Protein AF-I4EJB0-F1 (afdb_monomer_lite)

Organism: NCBI:txid1129897

Foldseek 3Di:
DCLPPVDPDPDDDDDPDDDDDDDDDSVNVVVVCVVDVVVVVVVVVVVVVVVVVVVVVVVVPPPPPPPD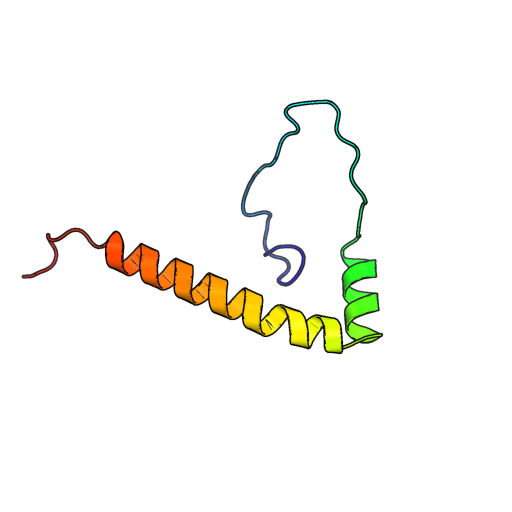

Secondary structure (DSSP, 8-state):
-TTTS-PPPSS----SS--------HHHHHHHHHH-THHHHHHHHHHHHHHHHHHHHHHHSS-TT---

InterPro domains:
  IPR000595 Cyclic nucleotide-binding domain [PS50042] (1-50)
  IPR014710 RmlC-like jelly roll fold [G3DSA:2.60.120.10] (1-62)
  IPR018490 Cyclic nucleotide-binding domain superfamily [SSF51206] (1-59)

Structure (mmCIF, N/CA/C/O backbone):
data_AF-I4EJB0-F1
#
_entry.id   AF-I4EJB0-F1
#
loop_
_atom_site.group_PDB
_atom_site.id
_atom_site.type_symbol
_atom_site.label_atom_id
_atom_site.label_alt_id
_atom_site.label_comp_id
_atom_site.label_asym_id
_atom_site.label_entity_id
_atom_site.label_seq_id
_atom_site.pdbx_PDB_ins_code
_atom_site.Cartn_x
_atom_site.Cartn_y
_atom_site.Cartn_z
_atom_site.occupancy
_atom_site.B_iso_or_equiv
_atom_site.auth_seq_id
_atom_site.auth_comp_id
_atom_site.auth_asym_id
_atom_site.auth_atom_id
_atom_site.pdbx_PDB_model_num
ATOM 1 N N . MET A 1 1 ? 4.843 -4.767 6.007 1.00 70.88 1 MET A N 1
ATOM 2 C CA . MET A 1 1 ? 3.859 -4.060 5.157 1.00 70.88 1 MET A CA 1
ATOM 3 C C . MET A 1 1 ? 2.826 -5.038 4.588 1.00 70.88 1 MET A C 1
ATOM 5 O O . MET A 1 1 ? 2.908 -5.408 3.421 1.00 70.88 1 MET A O 1
ATOM 9 N N . GLY A 1 2 ? 1.805 -5.416 5.365 1.00 80.94 2 GLY A N 1
ATOM 10 C CA . GLY A 1 2 ? 0.996 -6.613 5.073 1.00 80.94 2 GLY A CA 1
ATOM 11 C C . GLY A 1 2 ? 0.265 -6.727 3.728 1.00 80.94 2 GLY A C 1
ATOM 12 O O . GLY A 1 2 ? -0.144 -7.827 3.369 1.00 80.94 2 GLY A O 1
ATOM 13 N N . LEU A 1 3 ? 0.109 -5.643 2.960 1.00 88.56 3 LEU A N 1
ATOM 14 C CA . LEU A 1 3 ? -0.404 -5.712 1.584 1.00 88.56 3 LEU A CA 1
ATOM 15 C C . LEU A 1 3 ? 0.665 -6.170 0.570 1.00 88.56 3 LEU A C 1
ATOM 17 O O . LEU A 1 3 ? 0.337 -6.849 -0.401 1.00 88.56 3 LEU A O 1
ATOM 21 N N . ILE A 1 4 ? 1.926 -5.789 0.795 1.00 86.56 4 ILE A N 1
ATOM 22 C CA . ILE A 1 4 ? 3.050 -6.009 -0.126 1.00 86.56 4 ILE A CA 1
ATOM 23 C C . ILE A 1 4 ? 3.859 -7.251 0.267 1.00 86.56 4 ILE A C 1
ATOM 25 O O . ILE A 1 4 ? 4.161 -8.072 -0.597 1.00 86.56 4 ILE A O 1
ATOM 29 N N . ASP A 1 5 ? 4.200 -7.391 1.552 1.00 87.69 5 ASP A N 1
ATOM 30 C CA . ASP A 1 5 ? 5.171 -8.379 2.058 1.00 87.69 5 ASP A CA 1
ATOM 31 C C . ASP A 1 5 ? 4.563 -9.469 2.953 1.00 87.69 5 ASP A C 1
ATOM 33 O O . ASP A 1 5 ? 5.292 -10.243 3.565 1.00 87.69 5 ASP A O 1
ATOM 37 N N . ASP A 1 6 ? 3.236 -9.524 3.050 1.00 88.62 6 ASP A N 1
ATOM 38 C CA . ASP A 1 6 ? 2.486 -10.507 3.843 1.00 88.62 6 ASP A CA 1
ATOM 39 C C . ASP A 1 6 ? 2.769 -10.491 5.356 1.00 88.62 6 ASP A C 1
ATOM 41 O O . ASP A 1 6 ? 2.268 -11.349 6.086 1.00 88.62 6 ASP A O 1
ATOM 45 N N . ALA A 1 7 ? 3.494 -9.491 5.863 1.00 90.94 7 ALA A N 1
ATOM 46 C CA . ALA A 1 7 ? 3.693 -9.321 7.295 1.00 90.94 7 ALA A CA 1
ATOM 47 C C . ALA A 1 7 ? 2.380 -8.921 8.008 1.00 90.94 7 ALA A C 1
ATOM 49 O O . ALA A 1 7 ? 1.495 -8.303 7.406 1.00 90.94 7 ALA A O 1
ATOM 50 N N . PRO A 1 8 ? 2.244 -9.188 9.319 1.00 92.19 8 PRO A N 1
ATOM 51 C CA . PRO A 1 8 ? 1.128 -8.674 10.111 1.00 92.19 8 PRO A CA 1
ATOM 52 C C . PRO A 1 8 ? 0.97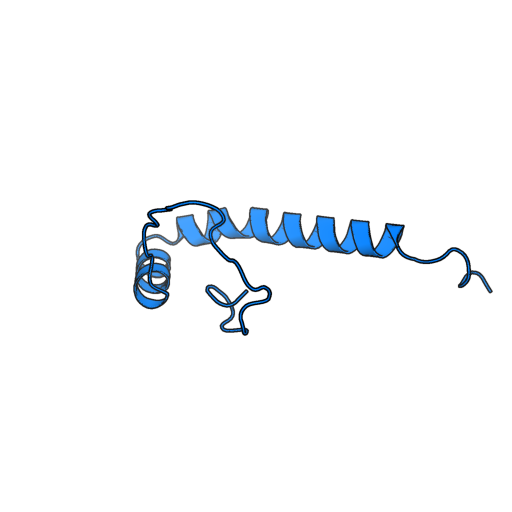7 -7.145 10.018 1.00 92.19 8 PRO A C 1
ATOM 54 O O . PRO A 1 8 ? 1.928 -6.416 9.714 1.00 92.19 8 PRO A O 1
ATOM 57 N N . ARG A 1 9 ? -0.231 -6.632 10.306 1.00 91.12 9 ARG A N 1
ATOM 58 C CA . ARG A 1 9 ? -0.456 -5.179 10.395 1.00 91.12 9 ARG A CA 1
ATOM 59 C C . ARG A 1 9 ? 0.467 -4.588 11.460 1.00 91.12 9 ARG A C 1
ATOM 61 O O . ARG A 1 9 ? 0.464 -5.044 12.596 1.00 91.12 9 ARG A O 1
ATOM 68 N N . SER A 1 10 ? 1.215 -3.550 11.093 1.00 91.00 10 SER A N 1
ATOM 69 C CA . SER A 1 10 ? 2.154 -2.873 11.997 1.00 91.00 10 SER A CA 1
ATOM 70 C C . SER A 1 10 ? 1.469 -1.955 13.010 1.00 91.00 10 SER A C 1
ATOM 72 O O . SER A 1 10 ? 2.115 -1.487 13.940 1.00 91.00 10 SER A O 1
ATOM 74 N N . ALA A 1 11 ? 0.184 -1.653 12.812 1.00 92.19 11 ALA A N 1
ATOM 75 C CA . ALA A 1 11 ? -0.587 -0.767 13.669 1.00 92.19 11 ALA A CA 1
ATOM 76 C C . ALA A 1 11 ? -2.084 -1.100 13.624 1.00 92.19 11 ALA A C 1
ATOM 78 O O . ALA A 1 11 ? -2.597 -1.663 12.648 1.00 92.19 11 ALA A O 1
ATOM 79 N N . THR A 1 12 ? -2.783 -0.678 14.673 1.00 94.50 12 THR A N 1
ATOM 80 C CA . THR A 1 12 ? -4.245 -0.658 14.743 1.00 94.50 12 THR A CA 1
ATOM 81 C C . THR A 1 12 ? -4.741 0.731 14.359 1.00 94.50 12 THR A C 1
ATOM 83 O O . THR A 1 12 ? -4.186 1.733 14.799 1.00 94.50 12 THR A O 1
ATOM 86 N N . VAL A 1 13 ? -5.793 0.790 13.545 1.00 94.75 13 VAL A N 1
ATOM 87 C CA . VAL A 1 13 ? -6.447 2.037 13.125 1.00 94.75 13 VAL A CA 1
ATOM 88 C C . VAL A 1 13 ? -7.921 1.939 13.500 1.00 94.75 13 VAL A C 1
ATOM 90 O O . VAL A 1 13 ? -8.534 0.893 13.281 1.00 94.75 13 VAL A O 1
ATOM 93 N N . VAL A 1 14 ? -8.470 3.010 14.073 1.00 97.12 14 VAL A N 1
ATOM 94 C CA . VAL A 1 14 ? -9.871 3.120 14.505 1.00 97.12 14 VAL A CA 1
ATOM 95 C C . VAL A 1 14 ? -10.438 4.432 13.965 1.00 97.12 14 VAL A C 1
ATOM 97 O O . VAL A 1 14 ? -9.745 5.449 13.973 1.00 97.12 14 VAL A O 1
ATOM 100 N N . ALA A 1 15 ? -11.679 4.415 13.479 1.00 98.25 15 ALA A N 1
ATOM 101 C CA . ALA A 1 15 ? -12.359 5.623 13.022 1.00 98.25 15 ALA A CA 1
ATOM 102 C C . ALA A 1 15 ? -12.775 6.492 14.221 1.00 98.25 15 ALA A C 1
ATOM 104 O O . ALA A 1 15 ? -13.345 5.988 15.186 1.00 98.25 15 ALA A O 1
ATOM 105 N N . ILE A 1 16 ? -12.504 7.796 14.148 1.00 98.31 16 ILE A N 1
ATOM 106 C CA . ILE A 1 16 ? -12.885 8.771 15.189 1.00 98.31 16 ILE A CA 1
ATOM 107 C C . ILE A 1 16 ? -14.268 9.394 14.945 1.00 98.31 16 ILE A C 1
ATOM 109 O O . ILE A 1 16 ? -14.855 9.984 15.846 1.00 98.31 16 ILE A O 1
ATOM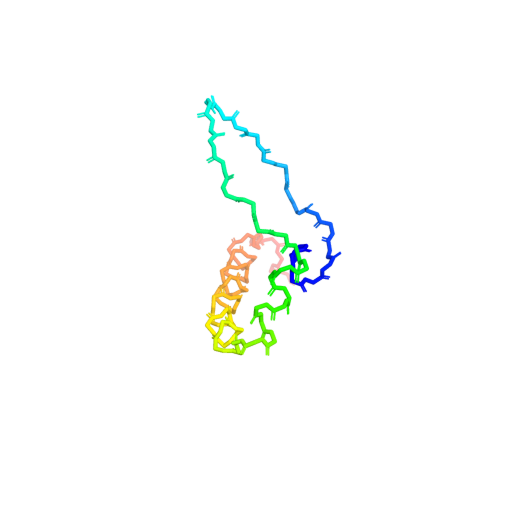 113 N N . VAL A 1 17 ? -14.786 9.252 13.725 1.00 98.25 17 VAL A N 1
ATOM 114 C CA . VAL A 1 17 ? -16.091 9.731 13.251 1.00 98.25 17 VAL A CA 1
ATOM 115 C C . VAL A 1 17 ? -16.649 8.721 12.239 1.00 98.25 17 VAL A C 1
ATOM 117 O O . VAL A 1 17 ? -15.870 7.908 11.724 1.00 98.25 17 VAL A O 1
ATOM 120 N N . PRO A 1 18 ? -17.958 8.745 11.912 1.00 98.31 18 PRO A N 1
ATOM 121 C CA . PRO A 1 18 ? -18.495 7.940 10.815 1.00 98.31 18 PRO A CA 1
ATOM 122 C C . PRO A 1 18 ? -17.669 8.140 9.541 1.00 98.31 18 PRO A C 1
ATOM 124 O O . PRO A 1 18 ? -17.446 9.269 9.113 1.00 98.31 18 PRO A O 1
ATOM 127 N N . THR A 1 19 ? -17.155 7.043 8.987 1.00 98.06 19 THR A N 1
ATOM 128 C CA . THR A 1 19 ? -16.194 7.060 7.880 1.00 98.06 19 THR A CA 1
ATOM 129 C C . THR A 1 19 ? -16.535 5.940 6.912 1.00 98.06 19 THR A C 1
ATOM 131 O O . THR A 1 19 ? -16.684 4.790 7.326 1.00 98.06 19 THR A O 1
ATOM 134 N N . GLU A 1 20 ? -16.623 6.268 5.628 1.00 98.12 20 GLU A N 1
ATOM 135 C CA . GLU A 1 20 ? -16.741 5.293 4.548 1.00 98.12 20 GLU A CA 1
ATOM 136 C C . GLU A 1 20 ? -15.373 5.097 3.890 1.00 98.12 20 GLU A C 1
ATOM 138 O O . GLU A 1 20 ? -14.662 6.062 3.609 1.00 98.12 20 GLU A O 1
ATOM 143 N N . CYS A 1 21 ? -14.996 3.841 3.647 1.00 97.19 21 CYS A N 1
ATOM 144 C CA . CYS A 1 21 ? -13.710 3.485 3.055 1.00 97.19 21 CYS A CA 1
ATOM 145 C C . CYS A 1 21 ? -13.920 2.648 1.795 1.00 97.19 21 CYS A C 1
ATOM 147 O O . CYS A 1 21 ? -14.687 1.684 1.806 1.00 97.19 21 CYS A O 1
ATOM 149 N N . ALA A 1 22 ? -13.164 2.950 0.740 1.00 97.00 22 ALA A N 1
ATOM 150 C CA . ALA A 1 22 ? -13.020 2.037 -0.385 1.00 97.00 22 ALA A CA 1
ATOM 151 C C . ALA A 1 22 ? -12.152 0.839 0.031 1.00 97.00 22 ALA A C 1
ATOM 153 O O . ALA A 1 22 ? -11.064 1.008 0.588 1.00 97.00 22 ALA A O 1
ATOM 154 N N . LEU A 1 23 ? -12.629 -0.376 -0.242 1.00 95.06 23 LEU A N 1
ATOM 155 C CA . LEU A 1 23 ? -11.886 -1.602 0.022 1.00 95.06 23 LEU A CA 1
ATOM 156 C C . LEU A 1 23 ? -11.137 -2.033 -1.239 1.00 95.06 23 LEU A C 1
ATOM 158 O O . LEU A 1 23 ? -11.757 -2.377 -2.240 1.00 95.06 23 LEU A O 1
ATOM 162 N N . LEU A 1 24 ? -9.809 -2.091 -1.153 1.00 93.38 24 LEU A N 1
ATOM 163 C CA . LEU A 1 24 ? -8.976 -2.789 -2.125 1.00 93.38 24 LEU A CA 1
ATOM 164 C C . LEU A 1 24 ? -8.475 -4.084 -1.491 1.00 93.38 24 LEU A C 1
ATOM 166 O O . LEU A 1 24 ? -7.717 -4.057 -0.517 1.00 93.38 24 LEU A O 1
ATOM 170 N N . SER A 1 25 ? -8.910 -5.227 -2.020 1.00 93.69 25 SER A N 1
ATOM 171 C CA . SER A 1 25 ? -8.435 -6.511 -1.518 1.00 93.69 25 SER A CA 1
ATOM 172 C C . SER A 1 25 ? -6.980 -6.746 -1.928 1.00 93.69 25 SER A C 1
ATOM 174 O O . SER A 1 25 ? -6.499 -6.260 -2.953 1.00 93.69 25 SER A O 1
ATOM 176 N N . LYS A 1 26 ? -6.266 -7.562 -1.151 1.00 92.25 26 LYS A N 1
ATOM 177 C CA . LYS A 1 26 ? -4.900 -7.979 -1.492 1.00 92.25 26 LYS A CA 1
ATOM 178 C C . LYS A 1 26 ? -4.834 -8.724 -2.827 1.00 92.25 26 LYS A C 1
ATOM 180 O O . LYS A 1 26 ? -3.837 -8.623 -3.538 1.00 92.25 26 LYS A O 1
ATOM 185 N N . TRP A 1 27 ? -5.873 -9.488 -3.159 1.00 93.81 27 TRP A N 1
ATOM 186 C CA . TRP A 1 27 ? -5.901 -10.268 -4.393 1.00 93.81 27 TRP A CA 1
ATOM 187 C C . TRP A 1 27 ? -6.069 -9.362 -5.612 1.00 93.81 27 TRP A C 1
ATOM 189 O O . TRP A 1 27 ? -5.329 -9.521 -6.582 1.00 93.81 27 TRP A O 1
ATOM 199 N N . ASP A 1 28 ? -6.950 -8.366 -5.509 1.00 95.56 28 ASP A N 1
ATOM 200 C CA . ASP A 1 28 ? -7.154 -7.356 -6.549 1.00 95.56 28 ASP A CA 1
ATOM 201 C C . ASP A 1 28 ? -5.903 -6.499 -6.724 1.00 95.56 28 ASP A C 1
ATOM 203 O O . ASP A 1 28 ? -5.411 -6.363 -7.837 1.00 95.56 28 ASP A O 1
ATOM 207 N N . PHE A 1 29 ? -5.290 -6.036 -5.631 1.00 94.25 29 PHE A N 1
ATOM 208 C CA . PHE A 1 29 ? -4.029 -5.296 -5.700 1.00 94.25 29 PHE A CA 1
ATOM 209 C C . PHE A 1 29 ? -2.929 -6.084 -6.428 1.00 94.25 29 PHE A C 1
ATOM 211 O O . PHE A 1 29 ? -2.261 -5.567 -7.320 1.00 94.25 29 PHE A O 1
ATOM 218 N N . ARG A 1 30 ? -2.756 -7.372 -6.098 1.00 93.12 30 ARG A N 1
ATOM 219 C CA . ARG A 1 30 ? -1.764 -8.229 -6.768 1.00 93.12 30 ARG A CA 1
ATOM 220 C C . ARG A 1 30 ? -2.122 -8.522 -8.222 1.00 93.12 30 ARG A C 1
ATOM 222 O O . ARG A 1 30 ? -1.217 -8.773 -9.014 1.00 93.12 30 ARG A O 1
ATOM 229 N N . LYS A 1 31 ? -3.412 -8.578 -8.558 1.00 95.81 31 LYS A N 1
ATOM 230 C CA . LYS A 1 31 ? -3.878 -8.734 -9.937 1.00 95.81 31 LYS A CA 1
ATOM 231 C C . LYS A 1 31 ? -3.517 -7.491 -10.747 1.00 95.81 31 LYS A C 1
ATOM 233 O O . LYS A 1 31 ? -2.903 -7.650 -11.796 1.00 95.81 31 LYS A O 1
ATOM 238 N N . GLU A 1 32 ? -3.800 -6.303 -10.222 1.00 96.31 32 GLU A N 1
ATOM 239 C CA . GLU A 1 32 ? -3.481 -5.044 -10.896 1.00 96.31 32 GLU A CA 1
ATOM 240 C C . GLU A 1 32 ? -1.974 -4.837 -11.045 1.00 96.31 32 GLU A C 1
ATOM 242 O O . GLU A 1 32 ? -1.531 -4.526 -12.137 1.00 96.31 32 GLU A O 1
ATOM 247 N N . LEU A 1 33 ? -1.152 -5.165 -10.041 1.00 94.94 33 LEU A N 1
ATOM 248 C CA . LEU A 1 33 ? 0.315 -5.115 -10.186 1.00 94.94 33 LEU A CA 1
ATOM 249 C C . LEU A 1 33 ? 0.863 -5.991 -11.325 1.00 94.94 33 LEU A C 1
ATOM 251 O O . LEU A 1 33 ? 1.921 -5.702 -11.875 1.00 94.94 33 LEU A O 1
ATOM 255 N N . ARG A 1 34 ? 0.191 -7.107 -11.641 1.00 95.19 34 ARG A N 1
ATOM 256 C CA . ARG A 1 34 ? 0.569 -7.965 -12.777 1.00 95.19 34 ARG A CA 1
ATOM 257 C C . ARG A 1 34 ? 0.028 -7.439 -14.100 1.00 95.19 34 ARG A C 1
ATOM 259 O O . ARG A 1 34 ? 0.619 -7.726 -15.135 1.00 95.19 34 ARG A O 1
ATOM 266 N N . HIS A 1 35 ? -1.114 -6.762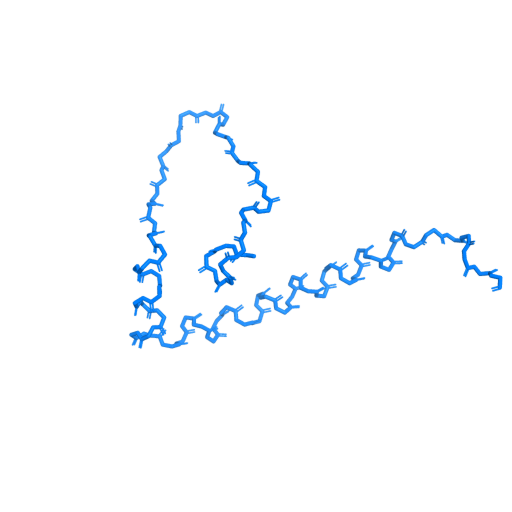 -14.063 1.00 98.06 35 HIS A N 1
ATOM 267 C CA . HIS A 1 35 ? -1.752 -6.192 -15.240 1.00 98.06 35 HIS A CA 1
ATOM 268 C C . HIS A 1 35 ? -1.043 -4.914 -15.700 1.00 98.06 35 HIS A C 1
ATOM 270 O O . HIS A 1 35 ? -0.785 -4.767 -16.891 1.00 98.06 35 HIS A O 1
ATOM 276 N N . ASP A 1 36 ? -0.684 -4.058 -14.746 1.00 97.88 36 ASP A N 1
ATOM 277 C CA . ASP A 1 36 ? 0.010 -2.792 -14.931 1.00 97.88 36 ASP A CA 1
ATOM 278 C C . ASP A 1 36 ? 1.243 -2.715 -14.002 1.00 97.88 36 ASP A C 1
ATOM 280 O O . ASP A 1 36 ? 1.148 -2.328 -12.828 1.00 97.88 36 ASP A O 1
ATOM 284 N N . PRO A 1 37 ? 2.426 -3.113 -14.505 1.00 96.88 37 PRO A N 1
ATOM 285 C CA . PRO A 1 37 ? 3.672 -3.063 -13.745 1.00 96.88 37 PRO A CA 1
ATOM 286 C C . PRO A 1 37 ? 4.139 -1.647 -13.380 1.00 96.88 37 PRO A C 1
ATOM 288 O O . PRO A 1 37 ? 4.949 -1.512 -12.457 1.00 96.88 37 PRO A O 1
ATOM 291 N N . ASP A 1 38 ? 3.640 -0.596 -14.039 1.00 97.81 38 ASP A N 1
ATOM 292 C CA . ASP A 1 38 ? 4.043 0.783 -13.736 1.00 97.81 38 ASP A CA 1
ATOM 293 C C . ASP A 1 38 ? 3.598 1.190 -12.326 1.00 97.81 38 ASP A C 1
ATOM 295 O O . ASP A 1 38 ? 4.279 1.969 -11.656 1.00 97.81 38 ASP A O 1
ATOM 299 N N . ILE A 1 39 ? 2.533 0.5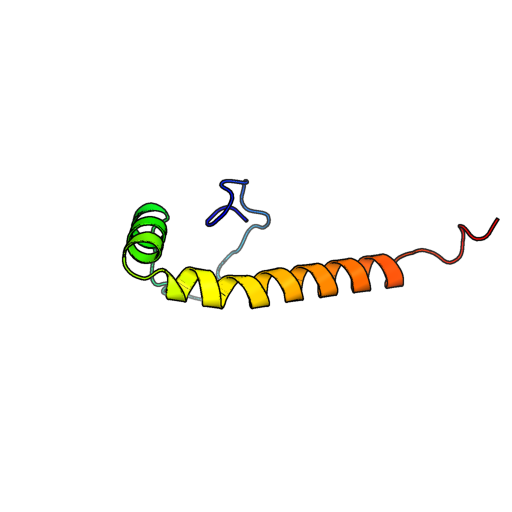68 -11.803 1.00 95.25 39 ILE A N 1
ATOM 300 C CA . ILE A 1 39 ? 2.119 0.697 -10.400 1.00 95.25 39 ILE A CA 1
ATOM 301 C C . ILE A 1 39 ? 3.258 0.274 -9.462 1.00 95.25 39 ILE A C 1
ATOM 303 O O . ILE A 1 39 ? 3.554 0.960 -8.481 1.00 95.25 39 ILE A O 1
ATOM 307 N N . ALA A 1 40 ? 3.925 -0.849 -9.751 1.00 94.12 40 ALA A N 1
ATOM 308 C CA . ALA A 1 40 ? 5.046 -1.321 -8.943 1.00 94.12 40 ALA A CA 1
ATOM 309 C C . ALA A 1 40 ? 6.234 -0.357 -9.041 1.00 94.12 40 ALA A C 1
ATOM 311 O O . ALA A 1 40 ? 6.827 -0.006 -8.020 1.00 94.12 40 ALA A O 1
ATOM 312 N N . LEU A 1 41 ? 6.547 0.104 -10.257 1.00 97.12 41 LEU A N 1
ATOM 313 C CA . LEU A 1 41 ? 7.627 1.059 -10.501 1.00 97.12 41 LEU A CA 1
ATOM 314 C C . LEU A 1 41 ? 7.395 2.384 -9.764 1.00 97.12 41 LEU A C 1
ATOM 316 O O . LEU A 1 41 ? 8.337 2.930 -9.192 1.00 97.12 41 LEU A O 1
ATOM 320 N N . ALA A 1 42 ? 6.148 2.854 -9.695 1.00 96.38 42 ALA A N 1
ATOM 321 C CA . ALA A 1 42 ? 5.768 4.047 -8.944 1.00 96.38 42 ALA A CA 1
ATOM 322 C C . ALA A 1 42 ? 5.864 3.860 -7.417 1.00 96.38 42 ALA A C 1
ATOM 324 O O . ALA A 1 42 ? 6.155 4.814 -6.694 1.00 96.38 42 ALA A O 1
ATOM 325 N N . LEU A 1 43 ? 5.664 2.640 -6.904 1.00 94.25 43 LEU A N 1
ATOM 326 C CA . LEU A 1 43 ? 5.766 2.343 -5.469 1.00 94.25 43 LEU A CA 1
ATOM 327 C C . LEU A 1 43 ? 7.214 2.288 -4.962 1.00 94.25 43 LEU A C 1
ATOM 329 O O . LEU A 1 43 ? 7.476 2.694 -3.829 1.00 94.25 43 LEU A O 1
ATOM 333 N N . LEU A 1 44 ? 8.160 1.804 -5.774 1.00 95.38 44 LEU A N 1
ATOM 334 C CA . LEU A 1 44 ? 9.573 1.659 -5.390 1.00 95.38 44 LEU A CA 1
ATOM 335 C C . LEU A 1 44 ? 10.208 2.934 -4.790 1.00 95.38 44 LEU A C 1
ATOM 337 O O . LEU A 1 44 ? 10.792 2.833 -3.706 1.00 95.38 44 LEU A O 1
ATOM 341 N N . PRO A 1 45 ? 10.113 4.128 -5.413 1.00 97.06 45 PRO A N 1
ATOM 342 C CA . PRO A 1 45 ? 10.706 5.339 -4.849 1.00 97.06 45 PRO A CA 1
ATOM 343 C C . PRO A 1 45 ? 10.073 5.741 -3.510 1.00 97.06 45 PRO A C 1
ATOM 345 O O . PRO A 1 45 ? 10.807 6.141 -2.607 1.00 97.06 45 PRO A O 1
ATOM 348 N N . VAL A 1 46 ? 8.758 5.550 -3.340 1.00 95.38 46 VAL A N 1
ATOM 349 C CA . VAL A 1 46 ? 8.039 5.840 -2.084 1.00 95.38 46 VAL A CA 1
ATOM 350 C C . VAL A 1 46 ? 8.521 4.934 -0.951 1.00 95.38 46 VAL A C 1
ATOM 352 O O . VAL A 1 46 ? 8.733 5.387 0.173 1.00 95.38 46 VAL A O 1
ATOM 355 N N . LEU A 1 47 ? 8.718 3.643 -1.228 1.00 93.81 47 LEU A N 1
ATOM 356 C CA . LEU A 1 47 ? 9.260 2.706 -0.241 1.00 93.81 47 LEU A CA 1
ATOM 357 C C . LEU A 1 47 ? 10.693 3.073 0.155 1.00 93.81 47 LEU A C 1
ATOM 359 O O . LEU A 1 47 ? 11.029 3.047 1.336 1.00 93.81 47 LEU A O 1
ATOM 363 N N . ASN A 1 48 ? 11.519 3.452 -0.820 1.00 96.56 48 ASN A N 1
ATOM 364 C CA . ASN A 1 48 ? 12.904 3.845 -0.585 1.00 96.56 48 ASN A CA 1
ATOM 365 C C . ASN A 1 48 ? 13.007 5.145 0.237 1.00 96.56 48 ASN A C 1
ATOM 367 O O . ASN A 1 48 ? 13.870 5.275 1.101 1.00 96.56 48 ASN A O 1
ATOM 371 N N . GLU A 1 49 ? 12.105 6.101 0.013 1.00 96.94 49 GLU A N 1
ATOM 372 C CA . GLU A 1 49 ? 12.009 7.311 0.836 1.00 96.94 49 GLU A CA 1
ATOM 373 C C . GLU A 1 49 ? 11.662 6.991 2.290 1.00 96.94 49 GLU A C 1
ATOM 375 O O . GLU A 1 49 ? 12.368 7.435 3.193 1.00 96.94 49 GLU A O 1
ATOM 380 N N . ARG A 1 50 ? 10.675 6.119 2.525 1.00 93.31 50 ARG A N 1
ATOM 381 C CA . ARG A 1 50 ? 10.326 5.674 3.883 1.00 93.31 50 ARG A CA 1
ATOM 382 C C . ARG A 1 50 ? 11.489 4.988 4.599 1.00 93.31 50 ARG A C 1
ATOM 384 O O . ARG A 1 50 ? 11.630 5.146 5.806 1.00 93.31 50 ARG A O 1
ATOM 391 N N . ILE A 1 51 ? 12.325 4.234 3.882 1.00 94.06 51 ILE A N 1
ATOM 392 C CA . ILE A 1 51 ? 13.540 3.637 4.461 1.00 94.06 51 ILE A CA 1
ATOM 393 C C . ILE A 1 51 ? 14.508 4.736 4.911 1.00 94.06 51 ILE A C 1
ATOM 395 O O . ILE A 1 51 ? 14.928 4.725 6.066 1.00 94.06 51 ILE A O 1
ATOM 399 N N . ARG A 1 52 ? 14.795 5.725 4.055 1.00 95.75 52 ARG A N 1
ATOM 400 C CA . ARG A 1 52 ? 15.676 6.853 4.409 1.00 95.75 52 ARG A CA 1
ATOM 401 C C . ARG A 1 52 ? 15.157 7.652 5.605 1.00 95.75 52 ARG A C 1
ATOM 403 O O . ARG A 1 52 ? 15.939 8.042 6.465 1.00 95.75 52 ARG A O 1
ATOM 410 N N . GLU A 1 53 ? 13.847 7.879 5.690 1.00 95.50 53 GLU A N 1
ATOM 411 C CA . GLU A 1 53 ? 13.226 8.537 6.847 1.00 95.50 53 GLU A CA 1
ATOM 412 C C . GLU A 1 53 ? 13.428 7.736 8.140 1.00 95.50 53 GLU A C 1
ATOM 414 O O . GLU A 1 53 ? 13.721 8.307 9.193 1.00 95.50 53 GLU A O 1
ATOM 419 N N . LEU A 1 54 ? 13.288 6.408 8.077 1.00 92.38 54 LEU A N 1
ATOM 420 C CA . LEU A 1 54 ? 13.520 5.528 9.222 1.00 92.38 54 LEU A CA 1
ATOM 421 C C . LEU A 1 54 ? 14.992 5.535 9.655 1.00 92.38 54 LEU A C 1
ATOM 423 O O . LEU A 1 54 ? 15.267 5.640 10.849 1.00 92.38 54 LEU A O 1
ATOM 427 N N . GLU A 1 55 ? 15.930 5.480 8.709 1.00 94.50 55 GLU A N 1
ATOM 428 C CA . GLU A 1 55 ? 17.371 5.580 8.978 1.00 94.50 55 GLU A CA 1
ATOM 429 C C . GLU A 1 55 ? 17.746 6.930 9.608 1.00 94.50 55 GLU A C 1
ATOM 431 O O . GLU A 1 55 ? 18.503 6.983 10.585 1.00 94.50 55 GLU A O 1
ATOM 436 N N . ALA A 1 56 ? 17.174 8.025 9.097 1.00 93.75 56 ALA A N 1
ATOM 437 C CA . ALA A 1 56 ? 17.380 9.360 9.645 1.00 93.75 56 ALA A CA 1
ATOM 438 C C . ALA A 1 56 ? 16.898 9.437 11.099 1.00 93.75 56 ALA A C 1
ATOM 440 O O . ALA A 1 56 ? 17.642 9.887 11.969 1.00 93.75 56 ALA A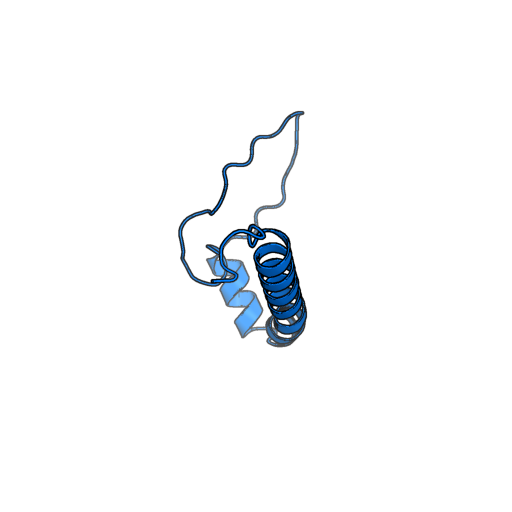 O 1
ATOM 441 N N . ARG A 1 57 ? 15.694 8.927 11.391 1.00 92.75 57 ARG A N 1
ATOM 442 C CA . ARG A 1 57 ? 15.148 8.875 12.757 1.00 92.75 57 ARG A CA 1
ATOM 443 C C . ARG A 1 57 ? 16.022 8.054 13.698 1.00 92.75 57 ARG A C 1
ATOM 445 O O . ARG A 1 57 ? 16.305 8.510 14.798 1.00 92.75 57 ARG A O 1
ATOM 452 N N . LEU A 1 58 ? 16.502 6.894 13.254 1.00 91.56 58 LEU A N 1
ATOM 453 C CA . LEU A 1 58 ? 17.385 6.047 14.058 1.00 91.56 58 LEU A CA 1
ATOM 454 C C . LEU A 1 58 ? 18.710 6.749 14.397 1.00 91.56 58 LEU A C 1
ATOM 456 O O . LEU A 1 58 ? 19.240 6.590 15.493 1.00 91.56 58 LEU A O 1
ATOM 460 N N . THR A 1 59 ? 19.232 7.551 13.467 1.00 86.75 59 THR A N 1
ATOM 461 C CA . THR A 1 59 ? 20.457 8.335 13.678 1.00 86.75 59 THR A CA 1
ATOM 462 C C . THR A 1 59 ? 20.232 9.501 14.647 1.00 86.75 59 THR A C 1
ATOM 464 O O . THR A 1 59 ? 21.128 9.815 15.428 1.00 86.75 59 THR A O 1
ATOM 467 N N . GLN A 1 60 ? 19.050 10.128 14.622 1.00 75.50 60 GLN A N 1
ATOM 468 C CA . GLN A 1 60 ? 18.670 11.198 15.557 1.00 75.50 60 GLN A CA 1
ATOM 469 C C . GLN A 1 60 ? 18.393 10.674 16.975 1.00 75.50 60 GLN A C 1
ATOM 471 O O . GLN A 1 60 ? 18.748 11.337 17.944 1.00 75.50 60 GLN A O 1
ATOM 476 N N . ASP A 1 61 ? 17.815 9.476 17.095 1.00 65.44 61 ASP A N 1
ATOM 477 C CA . ASP A 1 61 ? 17.495 8.834 18.378 1.00 65.44 61 ASP A CA 1
ATOM 478 C C . ASP A 1 61 ? 18.683 8.080 19.001 1.00 65.44 61 ASP A C 1
ATOM 480 O O . ASP A 1 61 ? 18.527 7.486 20.069 1.00 65.44 61 ASP A O 1
ATOM 484 N N . ARG A 1 62 ? 19.882 8.085 18.389 1.00 60.66 62 ARG A N 1
ATOM 485 C CA . ARG A 1 62 ? 21.074 7.499 19.022 1.00 60.66 62 ARG A CA 1
ATOM 486 C C . ARG A 1 62 ? 21.458 8.367 20.229 1.00 60.66 62 ARG A C 1
ATOM 488 O O . ARG A 1 62 ? 21.953 9.477 20.019 1.00 60.66 62 ARG A O 1
ATOM 495 N N . PRO A 1 63 ? 21.271 7.898 21.480 1.00 57.12 63 PRO A N 1
ATOM 496 C CA . PRO A 1 63 ? 21.643 8.687 22.644 1.00 57.12 63 PRO A CA 1
ATOM 497 C C . PRO A 1 63 ? 23.143 8.986 22.575 1.00 57.12 63 PRO A C 1
ATOM 499 O O . PRO A 1 63 ? 23.935 8.130 22.175 1.00 57.12 63 PRO A O 1
ATOM 502 N N . ALA A 1 64 ? 23.538 10.191 22.989 1.00 60.16 64 ALA A N 1
ATOM 503 C CA . ALA A 1 64 ? 24.926 10.666 23.023 1.00 60.16 64 ALA A CA 1
ATOM 504 C C . ALA A 1 64 ? 25.869 9.839 23.938 1.00 60.16 64 ALA A C 1
ATOM 506 O O . ALA A 1 64 ? 27.005 10.236 24.164 1.00 60.16 64 ALA A O 1
ATOM 507 N N . ASP A 1 65 ? 25.411 8.693 24.444 1.00 56.72 65 ASP A N 1
ATOM 508 C CA . ASP A 1 65 ? 26.016 7.894 25.512 1.00 56.72 65 ASP A CA 1
ATOM 509 C C . ASP A 1 65 ? 26.760 6.638 25.006 1.00 56.72 65 ASP A C 1
ATOM 511 O O . ASP A 1 65 ? 27.186 5.793 25.784 1.00 56.72 65 ASP A O 1
ATOM 515 N N . GLN A 1 66 ? 26.930 6.485 23.687 1.00 54.31 66 GLN A N 1
ATOM 516 C CA . GLN A 1 66 ? 27.765 5.427 23.083 1.00 54.31 66 GLN A CA 1
ATOM 517 C C . GLN A 1 66 ? 28.948 5.995 22.287 1.00 54.31 66 GLN A C 1
ATOM 519 O O . GLN A 1 66 ? 29.328 5.469 21.242 1.00 54.31 66 GLN A O 1
ATOM 524 N N . ALA A 1 67 ? 29.520 7.096 22.772 1.00 50.78 67 ALA A N 1
ATOM 525 C CA . ALA A 1 67 ? 30.859 7.536 22.396 1.00 50.78 67 ALA A CA 1
ATOM 526 C C . ALA A 1 67 ? 31.826 7.194 23.542 1.00 50.78 67 ALA A C 1
ATOM 528 O O . ALA A 1 67 ? 32.227 8.070 24.305 1.00 50.78 67 ALA A O 1
ATOM 529 N N . VAL A 1 68 ? 32.147 5.905 23.677 1.00 45.66 68 VAL A N 1
ATOM 530 C CA . VAL A 1 68 ? 33.298 5.402 24.445 1.00 45.66 68 VAL A CA 1
ATOM 531 C C . VAL A 1 68 ? 34.129 4.537 23.515 1.00 45.66 68 VAL A C 1
ATOM 533 O O . VAL A 1 68 ? 33.517 3.695 22.819 1.00 45.66 68 VAL A O 1
#

Sequence (68 aa):
MGLIDDAPRSATVVAIVPTECALLSKWDFRKELRHDPDIALALLPVLNERIRELEARLTQDRPADQAV

pLDDT: mean 89.17, std 13.05, range [45.66, 98.31]

Radius of gyration: 17.57 Å; chains: 1; bounding box: 52×22×41 Å